Protein AF-A0A382ZUP2-F1 (afdb_monomer_lite)

Sequence (107 aa):
MIPQVYFYFDSNNIYNQLIKNQKEFFECADKGSEFVCFVNVSNIEDLKSFIKYLKEEINLNMGEIGELTSEIWDGYGFDELEPHFGEETSEKIIDESWAYLYDLFPN

Foldseek 3Di:
DFFKFKDKAADPLLVVQCVVVDDPQKDKDDPPRIIMMIGGPPALVSLLVVLVCCCPRVVDDLVRSCVRCVCCLVCRVLVRCCVPPNDVRSCVSNVVSNVSSDVVDDD

Structure (mmCIF, N/CA/C/O backbone):
data_AF-A0A382ZUP2-F1
#
_entry.id   AF-A0A382ZUP2-F1
#
loop_
_atom_site.group_PDB
_atom_site.id
_atom_site.type_symbol
_atom_site.label_atom_id
_atom_site.label_alt_id
_atom_site.label_comp_id
_atom_site.label_asym_id
_atom_site.label_entity_id
_atom_site.label_seq_id
_atom_site.pdbx_PDB_ins_code
_atom_site.Cartn_x
_atom_site.Cartn_y
_atom_site.Cartn_z
_atom_site.occupancy
_atom_site.B_iso_or_equiv
_atom_site.auth_seq_id
_atom_site.auth_comp_id
_atom_site.auth_asym_id
_atom_site.auth_atom_id
_atom_site.pdbx_PDB_model_num
ATOM 1 N N . MET A 1 1 ? -2.810 3.916 -19.515 1.00 75.25 1 MET A N 1
ATOM 2 C CA . MET A 1 1 ? -3.401 3.283 -18.321 1.00 75.25 1 MET A CA 1
ATOM 3 C C . MET A 1 1 ? -2.363 3.423 -17.225 1.00 75.25 1 MET A C 1
ATOM 5 O O . MET A 1 1 ? -1.196 3.228 -17.544 1.00 75.25 1 MET A O 1
ATOM 9 N N . ILE A 1 2 ? -2.743 3.889 -16.035 1.00 89.81 2 ILE A N 1
ATOM 10 C CA . ILE A 1 2 ? -1.812 3.954 -14.898 1.00 89.81 2 ILE A CA 1
ATOM 11 C C . ILE A 1 2 ? -1.679 2.518 -14.367 1.00 89.81 2 ILE A C 1
ATOM 13 O O . ILE A 1 2 ? -2.727 1.891 -14.204 1.00 89.81 2 ILE A O 1
ATOM 17 N N . PRO A 1 3 ? -0.461 1.980 -14.174 1.00 95.38 3 PRO A N 1
ATOM 18 C CA . PRO A 1 3 ? -0.273 0.657 -13.579 1.00 95.38 3 PRO A CA 1
ATOM 19 C C . PRO A 1 3 ? -0.895 0.593 -12.186 1.00 95.38 3 PRO A C 1
ATOM 21 O O . PRO A 1 3 ? -0.946 1.601 -11.477 1.00 95.38 3 PRO A O 1
ATOM 24 N N . GLN A 1 4 ? -1.396 -0.575 -11.804 1.00 96.69 4 GLN A N 1
ATOM 25 C CA . GLN A 1 4 ? -2.030 -0.777 -10.508 1.00 96.69 4 GLN A CA 1
ATOM 26 C C . GLN A 1 4 ? -1.464 -2.025 -9.860 1.00 96.69 4 GLN A C 1
ATOM 28 O O . GLN A 1 4 ? -1.365 -3.050 -10.516 1.00 96.69 4 GLN A O 1
ATOM 33 N N . VAL A 1 5 ? -1.159 -1.949 -8.570 1.00 97.31 5 VAL A N 1
ATOM 34 C CA . VAL A 1 5 ? -0.973 -3.152 -7.751 1.00 97.31 5 VAL A CA 1
ATOM 35 C C . VAL A 1 5 ? -2.247 -3.405 -6.964 1.00 97.31 5 VAL A C 1
ATOM 37 O O . VAL A 1 5 ? -3.021 -2.473 -6.720 1.00 97.31 5 VAL A O 1
ATOM 40 N N . TYR A 1 6 ? -2.469 -4.642 -6.543 1.00 95.69 6 TYR A N 1
ATOM 41 C CA . TYR A 1 6 ? -3.595 -4.974 -5.685 1.00 95.69 6 TYR A CA 1
ATOM 42 C C . TYR A 1 6 ? -3.220 -5.971 -4.603 1.00 95.69 6 TYR A C 1
ATOM 44 O O . TYR A 1 6 ? -2.191 -6.636 -4.678 1.00 95.69 6 TYR A O 1
ATOM 52 N N . PHE A 1 7 ? -4.080 -6.040 -3.595 1.00 96.12 7 PHE A N 1
ATOM 53 C CA . PHE A 1 7 ? -4.009 -7.018 -2.521 1.00 96.12 7 PHE A CA 1
ATOM 54 C C . PHE A 1 7 ? -5.416 -7.356 -2.019 1.00 96.12 7 PHE A C 1
ATOM 56 O O . PHE A 1 7 ? -6.334 -6.522 -2.097 1.00 96.12 7 PHE A O 1
ATOM 63 N N . TYR A 1 8 ? -5.577 -8.568 -1.498 1.00 95.81 8 TYR A N 1
ATOM 64 C CA . TYR A 1 8 ? -6.802 -9.041 -0.862 1.00 95.81 8 TYR A CA 1
ATOM 65 C C . TYR A 1 8 ? -6.732 -8.969 0.667 1.00 95.81 8 TYR A C 1
ATOM 67 O O . TYR A 1 8 ? -5.667 -9.059 1.272 1.00 95.81 8 TYR A O 1
ATOM 75 N N . PHE A 1 9 ? -7.886 -8.778 1.306 1.00 95.81 9 PHE A N 1
ATOM 76 C CA . PHE A 1 9 ? -8.026 -8.766 2.765 1.00 95.81 9 PHE A CA 1
ATOM 77 C C . PHE A 1 9 ? -9.477 -9.037 3.186 1.00 95.81 9 PHE A C 1
ATOM 79 O O . PHE A 1 9 ? -10.406 -8.831 2.411 1.00 95.81 9 PHE A O 1
ATOM 86 N N . ASP A 1 10 ? -9.710 -9.459 4.429 1.00 96.00 10 ASP A N 1
ATOM 87 C CA . ASP A 1 10 ? -11.035 -9.887 4.919 1.00 96.00 10 ASP A CA 1
ATOM 88 C C . ASP A 1 10 ? -11.609 -9.002 6.047 1.00 96.00 10 ASP A C 1
ATOM 90 O O . ASP A 1 10 ? -12.749 -9.168 6.498 1.00 96.00 10 ASP A O 1
ATOM 94 N N . SER A 1 11 ? -10.848 -8.000 6.494 1.00 96.00 11 SER A N 1
ATOM 95 C CA . SER A 1 11 ? -11.253 -7.125 7.592 1.00 96.00 11 SER A CA 1
ATOM 96 C C . SER A 1 11 ? -12.306 -6.099 7.166 1.00 96.00 11 SER A C 1
ATOM 98 O O . SER A 1 11 ? -12.006 -5.023 6.643 1.00 96.00 11 SER A O 1
ATOM 100 N N . ASN A 1 12 ? -13.563 -6.386 7.515 1.00 96.12 12 ASN A N 1
ATOM 101 C CA . ASN A 1 12 ? -14.696 -5.460 7.389 1.00 96.12 12 ASN A CA 1
ATOM 102 C C . ASN A 1 12 ? -14.420 -4.081 8.016 1.00 96.12 12 ASN A C 1
ATOM 104 O O . ASN A 1 12 ? -14.870 -3.054 7.506 1.00 96.12 12 ASN A O 1
ATOM 108 N N . ASN A 1 13 ? -13.711 -4.037 9.150 1.00 96.06 13 ASN A N 1
ATOM 109 C CA . ASN A 1 13 ? -13.390 -2.774 9.813 1.00 96.06 13 ASN A CA 1
ATOM 110 C C . ASN A 1 13 ? -12.428 -1.935 8.960 1.00 96.06 13 ASN A C 1
ATOM 112 O O . ASN A 1 13 ? -12.700 -0.759 8.729 1.00 96.06 13 ASN A O 1
ATOM 116 N N . ILE A 1 14 ? -11.354 -2.547 8.452 1.00 96.69 14 ILE A N 1
ATOM 117 C CA . ILE A 1 14 ? -10.385 -1.870 7.580 1.00 96.69 14 ILE A CA 1
ATOM 118 C C . ILE A 1 14 ? -11.074 -1.400 6.297 1.00 96.69 14 ILE A C 1
ATOM 120 O O . ILE A 1 14 ? -10.945 -0.233 5.938 1.00 96.69 14 ILE A O 1
ATOM 124 N N . TYR A 1 15 ? -11.891 -2.249 5.665 1.00 97.38 15 TYR A N 1
ATOM 125 C CA . TYR A 1 15 ? -12.625 -1.885 4.452 1.00 97.38 15 TYR A CA 1
ATOM 126 C C . TYR A 1 15 ? -13.492 -0.638 4.664 1.00 97.38 15 TYR A C 1
ATOM 128 O O . TYR A 1 15 ? -13.381 0.343 3.931 1.00 97.38 15 TYR A O 1
ATOM 136 N N . ASN A 1 16 ? -14.301 -0.624 5.727 1.00 96.81 16 ASN A N 1
ATOM 137 C CA . ASN A 1 16 ? -15.153 0.524 6.034 1.00 96.81 16 ASN A CA 1
ATOM 138 C C . ASN A 1 16 ? -14.346 1.804 6.306 1.00 96.81 16 ASN A C 1
ATOM 140 O O . ASN A 1 16 ? -14.788 2.895 5.942 1.00 96.81 16 ASN A O 1
ATOM 144 N N . GLN A 1 17 ? -13.170 1.697 6.932 1.00 97.00 17 GLN A N 1
ATOM 145 C CA . GLN A 1 17 ? -12.291 2.845 7.154 1.00 97.00 17 GLN A CA 1
ATOM 146 C C . GLN A 1 17 ? -11.659 3.358 5.854 1.00 97.00 17 GLN A C 1
ATOM 148 O O . GLN A 1 17 ? -11.610 4.573 5.655 1.00 97.00 17 GLN A O 1
ATOM 153 N N . LEU A 1 18 ? -11.238 2.461 4.959 1.00 96.81 18 LEU A N 1
ATOM 154 C CA . LEU A 1 18 ? -10.680 2.805 3.650 1.00 96.81 18 LEU A CA 1
ATOM 155 C C . LEU A 1 18 ? -11.710 3.520 2.770 1.00 96.81 18 LEU A C 1
ATOM 157 O O . LEU A 1 18 ? -11.414 4.589 2.242 1.00 96.81 18 LEU A O 1
ATOM 161 N N . ILE A 1 19 ? -12.939 3.003 2.700 1.00 96.31 19 ILE A N 1
ATOM 162 C CA . ILE A 1 19 ? -14.029 3.610 1.918 1.00 96.31 19 ILE A CA 1
ATOM 163 C C . ILE A 1 19 ? -14.458 4.957 2.507 1.00 96.31 19 ILE A C 1
ATOM 165 O O . ILE A 1 19 ? -14.720 5.912 1.777 1.00 96.31 19 ILE A O 1
ATOM 169 N N . LYS A 1 20 ? -14.506 5.079 3.839 1.00 96.44 20 LYS A N 1
ATOM 170 C CA . LYS A 1 20 ? -14.835 6.351 4.498 1.00 96.44 20 LYS A CA 1
ATOM 171 C C . LYS A 1 20 ? -13.787 7.439 4.226 1.00 96.44 20 LYS A C 1
ATOM 173 O O . LYS A 1 20 ? -14.152 8.611 4.156 1.00 96.44 20 LYS A O 1
ATOM 178 N N . ASN A 1 21 ? -12.517 7.061 4.086 1.00 94.94 21 ASN A N 1
ATOM 179 C CA . ASN A 1 21 ? -11.387 7.974 3.886 1.00 94.94 21 ASN A CA 1
ATOM 180 C C . ASN A 1 21 ? -10.824 7.934 2.451 1.00 94.94 21 ASN A C 1
ATOM 182 O O . ASN A 1 21 ? -9.665 8.289 2.229 1.00 94.94 21 ASN A O 1
ATOM 186 N N . GLN A 1 22 ? -11.662 7.539 1.488 1.00 95.06 22 GLN A N 1
ATOM 187 C CA . GLN A 1 22 ? -11.325 7.341 0.080 1.00 95.06 22 GLN A CA 1
ATOM 188 C C . GLN A 1 22 ? -10.458 8.469 -0.509 1.00 95.06 22 GLN A C 1
ATOM 190 O O . GLN A 1 22 ? -10.752 9.659 -0.343 1.00 95.06 22 GLN A O 1
ATOM 195 N N . LYS A 1 23 ? -9.410 8.087 -1.249 1.00 95.75 23 LYS A N 1
ATOM 196 C CA . LYS A 1 23 ? -8.543 8.991 -2.023 1.00 95.75 23 LYS A CA 1
ATOM 197 C C . LYS A 1 23 ? -8.561 8.606 -3.502 1.00 95.75 23 LYS A C 1
ATOM 199 O O . LYS A 1 23 ? -8.983 7.514 -3.853 1.00 95.75 23 LYS A O 1
ATOM 204 N N . GLU A 1 24 ? -8.091 9.492 -4.374 1.00 94.94 24 GLU A N 1
ATOM 205 C CA . GLU A 1 24 ? -8.090 9.254 -5.830 1.00 94.94 24 GLU A CA 1
ATOM 206 C C . GLU A 1 24 ? -7.047 8.214 -6.289 1.00 94.94 24 GLU A C 1
ATOM 208 O O . GLU A 1 24 ? -7.132 7.703 -7.402 1.00 94.94 24 GLU A O 1
ATOM 213 N N . PHE A 1 25 ? -6.048 7.906 -5.456 1.00 94.44 25 PHE A N 1
ATOM 214 C CA .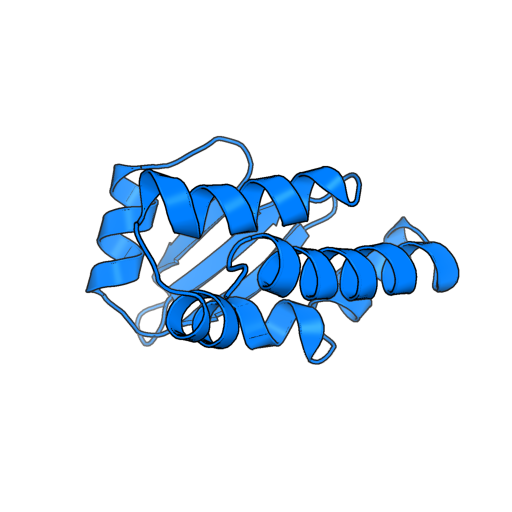 PHE A 1 25 ? -4.923 7.035 -5.815 1.00 94.44 25 PHE A CA 1
ATOM 215 C C . PHE A 1 25 ? -5.116 5.556 -5.449 1.00 94.44 25 PHE A C 1
ATOM 217 O O . PHE A 1 25 ? -4.240 4.750 -5.748 1.00 94.44 25 PHE A O 1
ATOM 224 N N . PHE A 1 26 ? -6.233 5.181 -4.827 1.00 97.19 26 PHE A N 1
ATOM 225 C CA . PHE A 1 26 ? -6.579 3.780 -4.585 1.00 97.19 26 PHE A CA 1
ATOM 226 C C . PHE A 1 26 ? -8.086 3.571 -4.727 1.00 97.19 26 PHE A C 1
ATOM 228 O O . PHE A 1 26 ? -8.841 4.533 -4.690 1.00 97.19 26 PHE A O 1
ATOM 235 N N . GLU A 1 27 ? -8.540 2.333 -4.850 1.00 97.38 27 GLU A N 1
ATOM 236 C CA . GLU A 1 27 ? -9.955 1.960 -4.794 1.00 97.38 27 GLU A CA 1
ATOM 237 C C . GLU A 1 27 ? -10.067 0.572 -4.178 1.00 97.38 27 GLU A C 1
ATOM 239 O O . GLU A 1 27 ? -9.350 -0.335 -4.594 1.00 97.38 27 GLU A O 1
ATOM 244 N N . CYS A 1 28 ? -10.970 0.387 -3.213 1.00 97.94 28 CYS A N 1
ATOM 245 C CA . CYS A 1 28 ? -11.260 -0.941 -2.690 1.00 97.94 28 CYS A CA 1
ATOM 246 C C . CYS A 1 28 ? -12.692 -1.373 -3.033 1.00 97.94 28 CYS A C 1
ATOM 248 O O . CYS A 1 28 ? -13.607 -0.551 -3.074 1.00 97.94 28 CYS A O 1
ATOM 250 N N . ALA A 1 29 ? -12.892 -2.672 -3.247 1.00 97.44 29 ALA A N 1
ATOM 251 C CA . ALA A 1 29 ? -14.174 -3.252 -3.624 1.00 97.44 29 ALA A CA 1
ATOM 252 C C . ALA A 1 29 ? -14.466 -4.546 -2.855 1.00 97.44 29 ALA A C 1
ATOM 254 O O . ALA A 1 29 ? -13.573 -5.352 -2.598 1.00 97.44 29 ALA A O 1
ATOM 255 N N . ASP A 1 30 ? -15.743 -4.756 -2.549 1.00 97.25 30 ASP A N 1
ATOM 256 C CA . ASP A 1 30 ? -16.274 -5.989 -1.967 1.00 97.25 30 ASP A CA 1
ATOM 257 C C . ASP A 1 30 ? -16.440 -7.079 -3.045 1.00 97.25 30 ASP A C 1
ATOM 259 O O . ASP A 1 30 ? -17.078 -6.861 -4.082 1.00 97.25 30 ASP A O 1
ATOM 263 N N . LYS A 1 31 ? -15.845 -8.254 -2.812 1.00 96.50 31 LYS A N 1
ATOM 264 C CA . LYS A 1 31 ? -15.933 -9.453 -3.664 1.00 96.50 31 LYS A CA 1
ATOM 265 C C . LYS A 1 31 ? -16.850 -10.534 -3.075 1.00 96.50 31 LYS A C 1
ATOM 267 O O . LYS A 1 31 ? -16.962 -11.621 -3.638 1.00 96.50 31 LYS A O 1
ATOM 272 N N . GLY A 1 32 ? -17.540 -10.243 -1.976 1.00 92.94 32 GLY A N 1
ATOM 273 C CA . GLY A 1 32 ? -18.509 -11.097 -1.296 1.00 92.94 32 GLY A CA 1
ATOM 274 C C . GLY A 1 32 ? -17.901 -11.917 -0.161 1.00 92.94 32 GLY A C 1
ATOM 275 O O . GLY A 1 32 ? -18.443 -11.917 0.942 1.00 92.94 32 GLY A O 1
ATOM 276 N N . SER A 1 33 ? -16.797 -12.626 -0.417 1.00 93.00 33 SER A N 1
ATOM 277 C CA . SER A 1 33 ? -16.058 -13.379 0.613 1.00 93.00 33 SER A CA 1
ATOM 278 C C . SER A 1 33 ? -14.847 -12.637 1.174 1.00 93.00 33 SER A C 1
ATOM 280 O O . SER A 1 33 ? -14.359 -13.004 2.236 1.00 93.00 33 SER A O 1
ATOM 282 N N . GLU A 1 34 ? -14.372 -11.621 0.460 1.00 96.12 34 GLU A N 1
ATOM 283 C CA . GLU A 1 34 ? -13.187 -10.826 0.778 1.00 96.12 34 GLU A CA 1
ATOM 284 C C . GLU A 1 34 ? -13.290 -9.450 0.108 1.00 96.12 34 GLU A C 1
ATOM 286 O O . GLU A 1 34 ? -14.204 -9.185 -0.682 1.00 96.12 34 GLU A O 1
ATOM 291 N N . PHE A 1 35 ? -12.329 -8.587 0.403 1.00 97.56 35 PHE A N 1
ATOM 292 C CA . PHE A 1 35 ? -12.147 -7.289 -0.221 1.00 97.56 35 PHE A CA 1
ATOM 293 C C . PHE A 1 35 ? -10.880 -7.308 -1.065 1.00 97.56 35 PHE A C 1
ATOM 295 O O . PHE A 1 35 ? -9.906 -7.972 -0.725 1.00 97.56 35 PHE A O 1
ATOM 302 N N . VAL A 1 36 ? -10.885 -6.538 -2.146 1.00 97.06 36 VAL A N 1
ATOM 303 C CA . VAL A 1 36 ? -9.679 -6.234 -2.921 1.00 97.06 36 VAL A CA 1
ATOM 304 C C . VAL A 1 36 ? -9.437 -4.739 -2.861 1.00 97.06 36 VAL A C 1
ATOM 306 O O . VAL A 1 36 ? -10.399 -3.968 -2.921 1.00 97.06 36 VAL A O 1
ATOM 309 N N . CYS A 1 37 ? -8.182 -4.316 -2.763 1.00 97.75 37 CYS A N 1
ATOM 310 C CA . CYS A 1 37 ? -7.822 -2.923 -2.971 1.00 97.75 37 CYS A CA 1
ATOM 311 C C . CYS A 1 37 ? -6.794 -2.780 -4.085 1.00 97.75 37 CYS A C 1
ATOM 313 O O . CYS A 1 37 ? -5.815 -3.514 -4.111 1.00 97.75 37 CYS A O 1
ATOM 315 N N . PHE A 1 38 ? -7.022 -1.825 -4.982 1.00 97.38 38 PHE A N 1
ATOM 316 C CA . PHE A 1 38 ? -6.139 -1.455 -6.081 1.00 97.38 38 PHE A CA 1
ATOM 317 C C . PHE A 1 38 ? -5.478 -0.119 -5.757 1.00 97.38 38 PHE A C 1
ATOM 319 O O . PHE A 1 38 ? -6.163 0.823 -5.361 1.00 97.38 38 PHE A O 1
ATOM 326 N N . VAL A 1 39 ? -4.170 -0.011 -5.959 1.00 97.94 39 VAL A N 1
ATOM 327 C CA . VAL A 1 39 ? -3.390 1.213 -5.744 1.00 97.94 39 VAL A CA 1
ATOM 328 C C . VAL A 1 39 ? -2.752 1.616 -7.065 1.00 97.94 39 VAL A C 1
ATOM 330 O O . VAL A 1 39 ? -2.081 0.808 -7.700 1.00 97.94 39 VAL A O 1
ATOM 333 N N . ASN A 1 40 ? -2.955 2.864 -7.482 1.00 97.81 40 ASN A N 1
ATOM 334 C CA . ASN A 1 40 ? -2.341 3.422 -8.683 1.00 97.81 40 ASN A CA 1
ATOM 335 C C . ASN A 1 40 ? -0.846 3.662 -8.440 1.00 97.81 40 ASN A C 1
ATOM 337 O O . ASN A 1 40 ? -0.487 4.361 -7.495 1.00 97.81 40 ASN A O 1
ATOM 341 N N . VAL A 1 41 ? 0.015 3.142 -9.317 1.00 97.44 41 VAL A N 1
ATOM 342 C CA . VAL A 1 41 ? 1.475 3.237 -9.193 1.00 97.44 41 VAL A CA 1
ATOM 343 C C . VAL A 1 41 ? 2.078 3.732 -10.503 1.00 97.44 41 VAL A C 1
ATOM 345 O O . VAL A 1 41 ? 2.144 3.022 -11.501 1.00 97.44 41 VAL A O 1
ATOM 348 N N . SER A 1 42 ? 2.535 4.980 -10.504 1.00 95.88 42 SER A N 1
ATOM 349 C CA . SER A 1 42 ? 3.348 5.568 -11.576 1.00 95.88 42 SER A CA 1
ATOM 350 C C . SER A 1 42 ? 4.829 5.620 -11.207 1.00 95.88 42 SER A C 1
ATOM 352 O O . SER A 1 42 ? 5.683 5.726 -12.084 1.00 95.88 42 SER A O 1
ATOM 354 N N . ASN A 1 43 ? 5.131 5.620 -9.910 1.00 95.12 43 ASN A N 1
ATOM 355 C CA . ASN A 1 43 ? 6.474 5.627 -9.356 1.00 95.12 43 ASN A CA 1
ATOM 356 C C . ASN A 1 43 ? 6.444 5.155 -7.890 1.00 95.12 43 ASN A C 1
ATOM 358 O O . ASN A 1 43 ? 5.386 4.957 -7.296 1.00 95.12 43 ASN A O 1
ATOM 362 N N . ILE A 1 44 ? 7.624 5.026 -7.292 1.00 96.44 44 ILE A N 1
ATOM 363 C CA . ILE A 1 44 ? 7.794 4.590 -5.904 1.00 96.44 44 ILE A CA 1
ATOM 364 C C . ILE A 1 44 ? 7.040 5.441 -4.866 1.00 96.44 44 ILE A C 1
ATOM 366 O O . ILE A 1 44 ? 6.529 4.905 -3.880 1.00 96.44 44 ILE A O 1
ATOM 370 N N . GLU A 1 45 ? 6.957 6.758 -5.058 1.00 97.31 45 GLU A N 1
ATOM 371 C CA . GLU A 1 45 ? 6.339 7.655 -4.078 1.00 97.31 45 GLU A CA 1
ATOM 372 C C . GLU A 1 45 ? 4.832 7.411 -3.947 1.00 97.31 45 GLU A C 1
ATOM 374 O O . GLU A 1 45 ? 4.260 7.736 -2.907 1.00 97.31 45 GLU A O 1
ATOM 379 N N . ASP A 1 46 ? 4.195 6.781 -4.938 1.00 97.25 46 ASP A N 1
ATOM 380 C CA . ASP A 1 46 ? 2.777 6.422 -4.873 1.00 97.25 46 ASP A CA 1
ATOM 381 C C . ASP A 1 46 ? 2.533 5.310 -3.836 1.00 97.25 46 ASP A C 1
ATOM 383 O O . ASP A 1 46 ? 1.668 5.453 -2.968 1.00 97.25 46 ASP A O 1
ATOM 387 N N . LEU A 1 47 ? 3.359 4.252 -3.834 1.00 96.75 47 LEU A N 1
ATOM 388 C CA . LEU A 1 47 ? 3.287 3.202 -2.808 1.00 96.75 47 LEU A CA 1
ATOM 389 C C . LEU A 1 47 ? 3.665 3.736 -1.428 1.00 96.75 47 LEU A C 1
ATOM 391 O O . LEU A 1 47 ? 2.966 3.462 -0.453 1.00 96.75 47 LEU A O 1
ATOM 395 N N . LYS A 1 48 ? 4.714 4.564 -1.330 1.00 97.50 48 LYS A N 1
ATOM 396 C CA . LYS A 1 48 ? 5.064 5.219 -0.058 1.00 97.50 48 LYS A CA 1
ATOM 397 C C . LYS A 1 48 ? 3.913 6.076 0.464 1.00 97.50 48 LYS A C 1
ATOM 399 O O . LYS A 1 48 ? 3.594 6.027 1.650 1.00 97.50 48 LYS A O 1
ATOM 404 N N . SER A 1 49 ? 3.250 6.827 -0.413 1.00 97.31 49 SER A N 1
ATOM 405 C CA . SER A 1 49 ? 2.097 7.651 -0.043 1.00 97.31 49 SER A CA 1
ATOM 406 C C . SER A 1 49 ? 0.929 6.802 0.452 1.00 97.31 49 SER A C 1
ATOM 408 O O . SER A 1 49 ? 0.296 7.172 1.441 1.00 97.31 49 SER A O 1
ATOM 410 N N . PHE A 1 50 ? 0.675 5.648 -0.169 1.00 97.88 50 PHE A N 1
ATOM 411 C CA . PHE A 1 50 ? -0.345 4.708 0.293 1.00 97.88 50 PHE A CA 1
ATOM 412 C C . PHE A 1 50 ? -0.012 4.118 1.672 1.00 97.88 50 PHE A C 1
ATOM 414 O O . PHE A 1 50 ? -0.842 4.181 2.578 1.00 97.88 50 PHE A O 1
ATOM 421 N N . ILE A 1 51 ? 1.219 3.645 1.884 1.00 97.69 51 ILE A N 1
ATOM 422 C CA . ILE A 1 51 ? 1.680 3.116 3.182 1.00 97.69 51 ILE A CA 1
ATOM 423 C C . ILE A 1 51 ? 1.568 4.192 4.273 1.00 97.69 51 ILE A C 1
ATOM 425 O O . ILE A 1 51 ? 1.048 3.947 5.364 1.00 97.69 51 ILE A O 1
ATOM 429 N N . LYS A 1 52 ? 2.003 5.419 3.972 1.00 97.81 52 LYS A N 1
ATOM 430 C CA . LYS A 1 52 ? 1.889 6.558 4.886 1.00 97.81 52 LYS A CA 1
ATOM 431 C C . LYS A 1 52 ? 0.431 6.887 5.210 1.00 97.81 52 LYS A C 1
ATOM 433 O O . LYS A 1 52 ? 0.116 7.146 6.366 1.00 97.81 52 LYS A O 1
ATOM 438 N N . TYR A 1 53 ? -0.458 6.835 4.222 1.00 97.94 53 TYR A N 1
ATOM 439 C CA . TYR A 1 53 ? -1.896 7.021 4.412 1.00 97.94 53 TYR A CA 1
ATOM 440 C C . TYR A 1 53 ? -2.496 5.972 5.363 1.00 97.94 53 TYR A C 1
ATOM 442 O O . TYR A 1 53 ? -3.237 6.337 6.279 1.00 97.94 53 TYR A O 1
ATOM 450 N N . LEU A 1 54 ? -2.137 4.691 5.212 1.00 97.88 54 LEU A N 1
ATOM 451 C CA . LEU A 1 54 ? -2.589 3.630 6.122 1.00 97.88 54 LEU A CA 1
ATOM 452 C C . LEU A 1 54 ? -2.166 3.905 7.573 1.00 97.88 54 LEU A C 1
ATOM 454 O O . LEU A 1 54 ? -2.939 3.691 8.507 1.00 97.88 54 LEU A O 1
ATOM 458 N N . LYS A 1 55 ? -0.960 4.442 7.766 1.00 97.31 55 LYS A N 1
ATOM 459 C CA . LYS A 1 55 ? -0.481 4.855 9.085 1.00 97.31 55 LYS A CA 1
ATOM 460 C C . LYS A 1 55 ? -1.207 6.092 9.616 1.00 97.31 55 LYS A C 1
ATOM 462 O O . LYS A 1 55 ? -1.616 6.102 10.768 1.00 97.31 55 LYS A O 1
ATOM 467 N N . GLU A 1 56 ? -1.294 7.166 8.839 1.00 96.50 56 GLU A N 1
ATOM 468 C CA . GLU A 1 56 ? -1.695 8.482 9.360 1.00 96.50 56 GLU A CA 1
ATOM 469 C C . GLU A 1 56 ? -3.214 8.677 9.411 1.00 96.50 56 GLU A C 1
ATOM 471 O O . GLU A 1 56 ? -3.717 9.301 10.343 1.00 96.50 56 GLU A O 1
ATOM 476 N N . GLU A 1 57 ? -3.948 8.131 8.441 1.00 96.38 57 GLU A N 1
ATOM 477 C CA . GLU A 1 57 ? -5.389 8.370 8.285 1.00 96.38 57 GLU A CA 1
ATOM 478 C C . GLU A 1 57 ? -6.229 7.172 8.741 1.00 96.38 57 GLU A C 1
ATOM 480 O O . GLU A 1 57 ? -7.309 7.343 9.310 1.00 96.38 57 GLU A O 1
ATOM 485 N N . ILE A 1 58 ? -5.732 5.952 8.512 1.00 96.56 58 ILE A N 1
ATOM 486 C CA . ILE A 1 58 ? -6.381 4.715 8.981 1.00 96.56 58 ILE A CA 1
ATOM 487 C C . ILE A 1 58 ? -5.857 4.307 10.367 1.00 96.56 58 ILE A C 1
ATOM 489 O O . ILE A 1 58 ? -6.517 3.562 11.087 1.00 96.56 58 ILE A O 1
ATOM 493 N N . ASN A 1 59 ? -4.720 4.868 10.797 1.00 95.94 59 ASN A N 1
ATOM 494 C CA . ASN A 1 59 ? -4.121 4.624 12.109 1.00 95.94 59 ASN A CA 1
ATOM 495 C C . ASN A 1 59 ? -3.784 3.140 12.347 1.00 95.94 59 ASN A C 1
ATOM 497 O O . ASN A 1 59 ? -3.947 2.627 13.457 1.00 95.94 59 ASN A O 1
ATOM 501 N N . LEU A 1 60 ? -3.313 2.461 11.297 1.00 97.19 60 LEU A N 1
ATOM 502 C CA . LEU A 1 60 ? -2.789 1.101 11.391 1.00 97.19 60 LEU A CA 1
ATOM 503 C C . LEU A 1 60 ? -1.355 1.109 11.926 1.00 97.19 60 LEU A C 1
ATOM 505 O O . LEU A 1 60 ? -0.548 1.991 11.611 1.00 97.19 60 LEU A O 1
ATOM 509 N N . ASN A 1 61 ? -1.026 0.103 12.730 1.00 96.56 61 ASN A N 1
ATOM 510 C CA . ASN A 1 61 ? 0.346 -0.135 13.158 1.00 96.56 61 ASN A CA 1
ATOM 511 C C . ASN A 1 61 ? 1.156 -0.870 12.076 1.00 96.56 61 ASN A C 1
ATOM 513 O O . ASN A 1 61 ? 0.610 -1.385 11.105 1.00 96.56 61 ASN A O 1
ATOM 517 N N . MET A 1 62 ? 2.476 -0.935 12.258 1.00 96.00 62 MET A N 1
ATOM 518 C CA . MET A 1 62 ? 3.385 -1.552 11.288 1.00 96.00 62 MET A CA 1
ATOM 519 C C . MET A 1 62 ? 3.002 -2.992 10.918 1.00 96.00 62 MET A C 1
ATOM 521 O O . MET A 1 62 ? 3.066 -3.349 9.746 1.00 96.00 62 MET A O 1
ATOM 525 N N . GLY A 1 63 ? 2.606 -3.809 11.900 1.00 95.81 63 GLY A N 1
ATOM 526 C CA . GLY A 1 63 ? 2.214 -5.199 11.669 1.00 95.81 63 GLY A CA 1
ATOM 527 C C . GLY A 1 63 ? 0.917 -5.303 10.874 1.00 95.81 63 GLY A C 1
ATOM 528 O O . GLY A 1 63 ? 0.856 -6.068 9.922 1.00 95.81 63 GLY A O 1
ATOM 529 N N . GLU A 1 64 ? -0.078 -4.476 11.207 1.00 96.75 64 GLU A N 1
ATOM 530 C CA . GLU A 1 64 ? -1.349 -4.410 10.471 1.00 96.75 64 GLU A CA 1
ATOM 531 C C . GLU A 1 64 ? -1.150 -3.964 9.019 1.00 96.75 64 GLU A C 1
ATOM 533 O O . GLU A 1 64 ? -1.764 -4.528 8.121 1.00 96.75 64 GLU A O 1
ATOM 538 N N . ILE A 1 65 ? -0.283 -2.974 8.775 1.00 97.50 65 ILE A N 1
ATOM 539 C CA . ILE A 1 65 ? 0.048 -2.540 7.410 1.00 97.50 65 ILE A CA 1
ATOM 540 C C . ILE A 1 6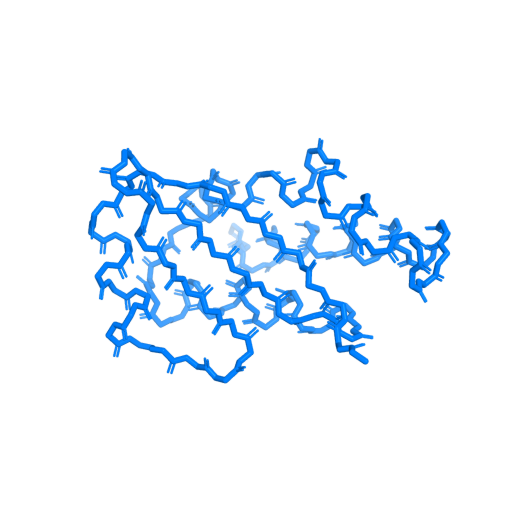5 ? 0.783 -3.658 6.672 1.00 97.50 65 ILE A C 1
ATOM 542 O O . ILE A 1 65 ? 0.398 -3.998 5.561 1.00 97.50 65 ILE A O 1
ATOM 546 N N . GLY A 1 66 ? 1.805 -4.242 7.303 1.00 95.56 66 GLY A N 1
ATOM 547 C CA . GLY A 1 66 ? 2.601 -5.319 6.722 1.00 95.56 66 GLY A CA 1
ATOM 548 C C . GLY A 1 66 ? 1.759 -6.528 6.313 1.00 95.56 66 GLY A C 1
ATOM 549 O O . GLY A 1 66 ? 1.933 -7.049 5.218 1.00 95.56 66 GLY A O 1
ATOM 550 N N . GLU A 1 67 ? 0.825 -6.943 7.169 1.00 95.31 67 GLU A N 1
ATOM 551 C CA . GLU A 1 67 ? -0.110 -8.035 6.886 1.00 95.31 67 GLU A CA 1
ATOM 552 C C . GLU A 1 67 ? -1.076 -7.665 5.755 1.00 95.31 67 GLU A C 1
ATOM 554 O O . GLU A 1 67 ? -1.189 -8.411 4.782 1.00 95.31 67 GLU A O 1
ATOM 559 N N . LEU A 1 68 ? -1.705 -6.486 5.843 1.00 96.25 68 LEU A N 1
ATOM 560 C CA . LEU A 1 68 ? -2.687 -6.007 4.869 1.00 96.25 68 LEU A CA 1
ATOM 561 C C . LEU A 1 68 ? -2.117 -5.934 3.449 1.00 96.25 68 LEU A C 1
ATOM 563 O O . LEU A 1 68 ? -2.808 -6.282 2.500 1.00 96.25 68 LEU A O 1
ATOM 567 N N . THR A 1 69 ? -0.883 -5.453 3.299 1.00 95.31 69 THR A N 1
ATOM 568 C CA . THR A 1 69 ? -0.274 -5.201 1.986 1.00 95.31 69 THR A CA 1
ATOM 569 C C . THR A 1 69 ? 0.790 -6.227 1.603 1.00 95.31 69 THR A C 1
ATOM 571 O O . THR A 1 69 ? 1.545 -5.986 0.665 1.00 95.31 69 THR A O 1
ATOM 574 N N . SER A 1 70 ? 0.855 -7.362 2.304 1.00 94.38 70 SER A N 1
ATOM 575 C CA . SER A 1 70 ? 1.859 -8.419 2.097 1.00 94.38 70 SER A CA 1
ATOM 576 C C . SER A 1 70 ? 1.953 -8.894 0.644 1.00 94.38 70 SER A C 1
ATOM 578 O O . SER A 1 70 ? 3.050 -8.981 0.099 1.00 94.38 70 SER A O 1
ATOM 580 N N . GLU A 1 71 ? 0.812 -9.090 -0.023 1.00 94.38 71 GLU A N 1
ATOM 581 C CA . GLU A 1 71 ? 0.750 -9.555 -1.417 1.00 94.38 71 GLU A CA 1
ATOM 582 C C . GLU A 1 71 ? 1.464 -8.624 -2.411 1.00 94.38 71 GLU A C 1
ATOM 584 O O . GLU A 1 71 ? 1.991 -9.091 -3.422 1.00 94.38 71 GLU A O 1
ATOM 589 N N . ILE A 1 72 ? 1.554 -7.319 -2.117 1.00 94.81 72 ILE A N 1
ATOM 590 C CA . ILE A 1 72 ? 2.315 -6.378 -2.952 1.00 94.81 72 ILE A CA 1
ATOM 591 C C . ILE A 1 72 ? 3.790 -6.802 -3.007 1.00 94.81 72 ILE A C 1
ATOM 593 O O . ILE A 1 72 ? 4.403 -6.748 -4.072 1.00 94.81 72 ILE A O 1
ATOM 597 N N . TRP A 1 73 ? 4.358 -7.239 -1.882 1.00 92.25 73 TRP A N 1
ATOM 598 C CA . TRP A 1 73 ? 5.777 -7.590 -1.777 1.00 92.25 73 TRP A CA 1
ATOM 599 C C . TRP A 1 73 ? 6.055 -9.079 -2.014 1.00 92.25 73 TRP A C 1
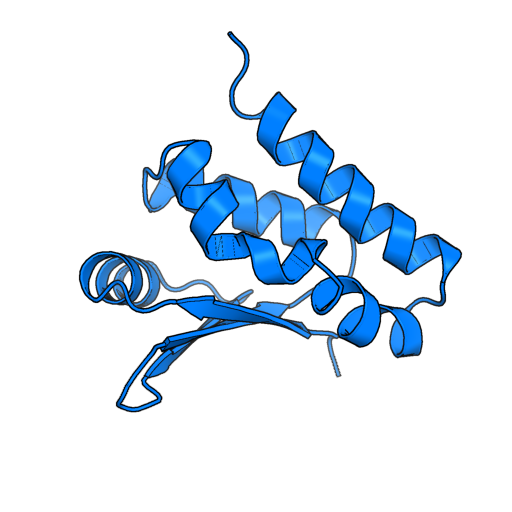ATOM 601 O O . TRP A 1 73 ? 7.154 -9.422 -2.441 1.00 92.25 73 TRP A O 1
ATOM 611 N N . ASP A 1 74 ? 5.058 -9.950 -1.840 1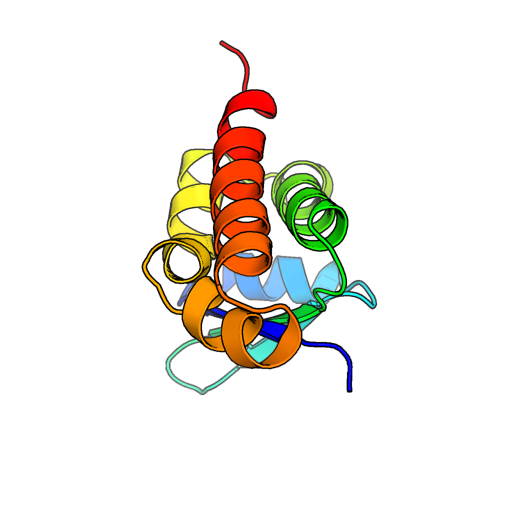.00 91.50 74 ASP A N 1
ATOM 612 C CA . ASP A 1 74 ? 5.168 -11.402 -2.062 1.00 91.50 74 ASP A CA 1
ATOM 613 C C . ASP A 1 74 ? 5.063 -11.819 -3.547 1.00 91.50 74 ASP A C 1
ATOM 615 O O . ASP A 1 74 ? 4.878 -12.994 -3.871 1.00 91.50 74 ASP A O 1
ATOM 619 N N . GLY A 1 75 ? 5.215 -10.864 -4.466 1.00 85.19 75 GLY A N 1
ATOM 620 C CA . GLY A 1 75 ? 5.358 -11.100 -5.904 1.00 85.19 75 GLY A CA 1
ATOM 621 C C . GLY A 1 75 ? 4.269 -10.466 -6.764 1.00 85.19 75 GLY A C 1
ATOM 622 O O . GLY A 1 75 ? 4.571 -10.050 -7.879 1.00 85.19 75 GLY A O 1
ATOM 623 N N . TYR A 1 76 ? 3.042 -10.281 -6.258 1.00 92.06 76 TYR A N 1
ATOM 624 C CA . TYR A 1 76 ? 1.954 -9.735 -7.088 1.00 92.06 76 TYR A CA 1
ATOM 625 C C . TYR A 1 76 ? 2.223 -8.291 -7.494 1.00 92.06 76 TYR A C 1
ATOM 627 O O . TYR A 1 76 ? 1.991 -7.916 -8.638 1.00 92.06 76 TYR A O 1
ATOM 635 N N . GLY A 1 77 ? 2.778 -7.480 -6.590 1.00 94.94 77 GLY A N 1
ATOM 636 C CA . GLY A 1 77 ? 3.171 -6.122 -6.947 1.00 94.94 77 GLY A CA 1
ATOM 637 C C . GLY A 1 77 ? 4.237 -6.094 -8.043 1.00 94.94 77 GLY A C 1
ATOM 638 O O . GLY A 1 77 ? 4.159 -5.252 -8.929 1.00 94.94 77 GLY A O 1
ATOM 639 N N . PHE A 1 78 ? 5.202 -7.016 -8.030 1.00 96.62 78 PHE A N 1
ATOM 640 C CA . PHE A 1 78 ? 6.206 -7.103 -9.093 1.00 96.62 78 PHE A CA 1
ATOM 641 C C . PHE A 1 78 ? 5.579 -7.518 -10.429 1.00 96.62 78 PHE A C 1
ATOM 643 O O . PHE A 1 78 ? 5.798 -6.834 -11.429 1.00 96.62 78 PHE A O 1
ATOM 650 N N . ASP A 1 79 ? 4.758 -8.571 -10.432 1.00 97.06 79 ASP A N 1
ATOM 651 C CA . ASP A 1 79 ? 4.098 -9.096 -11.634 1.00 97.06 79 ASP A CA 1
ATOM 652 C C . ASP A 1 79 ? 3.219 -8.037 -12.325 1.00 97.06 79 ASP A C 1
ATOM 654 O O . ASP A 1 79 ? 3.166 -7.971 -13.555 1.00 97.06 79 ASP A O 1
ATOM 658 N N . GLU A 1 80 ? 2.565 -7.167 -11.549 1.00 96.75 80 GLU A N 1
ATOM 659 C CA . GLU A 1 80 ? 1.749 -6.071 -12.082 1.00 96.75 80 GLU A CA 1
ATOM 660 C C . GLU A 1 80 ? 2.575 -4.856 -12.545 1.00 96.75 80 GLU A C 1
ATOM 662 O O . GLU A 1 80 ? 2.091 -4.054 -13.344 1.00 96.75 80 GLU A O 1
ATOM 667 N N . LEU A 1 81 ? 3.812 -4.677 -12.070 1.00 97.31 81 LEU A N 1
ATOM 668 C CA . LEU A 1 81 ? 4.658 -3.519 -12.400 1.00 97.31 81 LEU A CA 1
ATOM 669 C C . LEU A 1 81 ? 5.665 -3.808 -13.525 1.00 97.31 81 LEU A C 1
ATOM 671 O O . LEU A 1 81 ? 5.917 -2.927 -14.358 1.00 97.31 81 LEU A O 1
ATOM 675 N N . GLU A 1 82 ? 6.209 -5.025 -13.593 1.00 97.94 82 GLU A N 1
ATOM 676 C CA . GLU A 1 82 ? 7.261 -5.430 -14.537 1.00 97.94 82 GLU A CA 1
ATOM 677 C C . GLU A 1 82 ? 6.891 -5.194 -16.012 1.00 97.94 82 GLU A C 1
ATOM 679 O O . GLU A 1 82 ? 7.694 -4.573 -16.721 1.00 97.94 82 GLU A O 1
ATOM 684 N N . PRO A 1 83 ? 5.661 -5.491 -16.476 1.00 97.38 83 PRO A N 1
ATOM 685 C CA . PRO A 1 83 ? 5.250 -5.208 -17.853 1.00 97.38 83 PRO A CA 1
ATOM 686 C C . PRO A 1 83 ? 5.233 -3.715 -18.216 1.00 97.38 83 PRO A C 1
ATOM 688 O O . PRO A 1 83 ? 5.205 -3.359 -19.399 1.00 97.38 83 PRO A O 1
ATOM 691 N N . HIS A 1 84 ? 5.217 -2.828 -17.217 1.00 97.06 84 HIS A N 1
ATOM 692 C CA . HIS A 1 84 ? 5.099 -1.382 -17.396 1.00 97.06 84 HIS A CA 1
ATOM 693 C C . HIS A 1 84 ? 6.420 -0.639 -17.208 1.00 97.06 84 HIS A C 1
ATOM 695 O O . HIS A 1 84 ? 6.667 0.343 -17.914 1.00 97.06 84 HIS A O 1
ATOM 701 N N . PHE A 1 85 ? 7.258 -1.091 -16.275 1.00 96.94 85 PHE A N 1
ATOM 702 C CA . PHE A 1 85 ? 8.491 -0.401 -15.893 1.00 96.94 85 PHE A CA 1
ATOM 703 C C . PHE A 1 85 ? 9.766 -1.212 -16.171 1.00 96.94 85 PHE A C 1
ATOM 705 O O . PHE A 1 85 ? 10.862 -0.649 -16.135 1.00 96.94 85 PHE A O 1
ATOM 712 N N . GLY A 1 86 ? 9.634 -2.503 -16.489 1.00 97.75 86 GLY A N 1
ATOM 713 C CA . GLY A 1 86 ? 10.737 -3.455 -16.575 1.00 97.75 86 GLY A CA 1
ATOM 714 C C . GLY A 1 86 ? 11.210 -3.936 -15.201 1.00 97.75 86 GLY A C 1
ATOM 715 O O . GLY A 1 86 ? 10.888 -3.337 -14.173 1.00 97.75 86 GLY A O 1
ATOM 716 N N . GLU A 1 87 ? 11.998 -5.011 -15.210 1.00 97.69 87 GLU A N 1
ATOM 717 C CA . GLU A 1 87 ? 12.505 -5.721 -14.025 1.00 97.69 87 GLU A CA 1
ATOM 718 C C . GLU A 1 87 ? 13.171 -4.773 -13.012 1.00 97.69 87 GLU A C 1
ATOM 720 O O . GLU A 1 87 ? 12.619 -4.549 -11.939 1.00 97.69 87 GLU A O 1
ATOM 725 N N . GLU A 1 88 ? 14.269 -4.105 -13.391 1.00 98.06 88 GLU A N 1
ATOM 726 C CA . GLU A 1 88 ? 15.066 -3.257 -12.482 1.00 98.06 88 GLU A CA 1
ATOM 727 C C . GLU A 1 88 ? 14.234 -2.167 -11.783 1.00 98.06 88 GLU A C 1
ATOM 729 O O . GLU A 1 88 ? 14.383 -1.913 -10.587 1.00 98.06 88 GLU A O 1
ATOM 734 N N . THR A 1 89 ? 13.344 -1.496 -12.522 1.00 97.94 89 THR A N 1
ATOM 735 C CA . THR A 1 89 ? 12.533 -0.415 -11.940 1.00 97.94 89 THR A CA 1
ATOM 736 C C . THR A 1 89 ? 11.440 -0.971 -11.033 1.00 97.94 89 THR A C 1
ATOM 738 O O . THR A 1 89 ? 11.127 -0.358 -10.013 1.00 97.94 89 THR A O 1
ATOM 741 N N . SER A 1 90 ? 10.873 -2.124 -11.379 1.00 97.88 90 SER A N 1
ATOM 742 C CA . SER A 1 90 ? 9.804 -2.753 -10.602 1.00 97.88 90 SER A CA 1
ATOM 743 C C . SER A 1 90 ? 10.338 -3.324 -9.295 1.00 97.88 90 SER A C 1
ATOM 745 O O . SER A 1 90 ? 9.774 -3.019 -8.247 1.00 97.88 90 SER A O 1
ATOM 747 N N . GLU A 1 91 ? 11.476 -4.029 -9.325 1.00 97.25 91 GLU A N 1
ATOM 748 C CA . GLU A 1 91 ? 12.180 -4.484 -8.115 1.00 97.25 91 GLU A CA 1
ATOM 749 C C . GLU A 1 91 ? 12.472 -3.306 -7.185 1.00 97.25 91 GLU A C 1
ATOM 751 O O . GLU A 1 91 ? 12.129 -3.334 -6.006 1.00 97.25 91 GLU A O 1
ATOM 756 N N . LYS A 1 92 ? 13.005 -2.209 -7.736 1.00 97.81 92 LYS A N 1
ATOM 757 C CA . LYS A 1 92 ? 13.298 -1.003 -6.961 1.00 97.81 92 LYS A CA 1
ATOM 758 C C . LYS A 1 92 ? 12.056 -0.412 -6.287 1.00 97.81 92 LYS A C 1
ATOM 760 O O . LYS A 1 92 ? 12.136 0.011 -5.136 1.00 97.81 92 LYS A O 1
ATOM 765 N N . ILE A 1 93 ? 10.922 -0.344 -6.989 1.00 97.69 93 ILE A N 1
ATOM 766 C CA . ILE A 1 93 ? 9.663 0.160 -6.420 1.00 97.69 93 ILE A CA 1
ATOM 767 C C . ILE A 1 93 ? 9.212 -0.729 -5.254 1.00 97.69 93 ILE A C 1
ATOM 769 O O . ILE A 1 93 ? 8.866 -0.203 -4.194 1.00 97.69 93 ILE A O 1
ATOM 773 N N . ILE A 1 94 ? 9.239 -2.051 -5.433 1.00 96.31 94 ILE A N 1
ATOM 774 C CA . ILE A 1 94 ? 8.833 -3.024 -4.413 1.00 96.31 94 ILE A CA 1
ATOM 775 C C . ILE A 1 94 ? 9.755 -2.943 -3.191 1.00 96.31 94 ILE A C 1
ATOM 777 O O . ILE A 1 94 ? 9.272 -2.640 -2.096 1.00 96.31 94 ILE A O 1
ATOM 781 N N . ASP A 1 95 ? 11.066 -3.088 -3.376 1.00 96.25 95 ASP A N 1
ATOM 782 C CA . ASP A 1 95 ? 12.050 -3.140 -2.290 1.00 96.2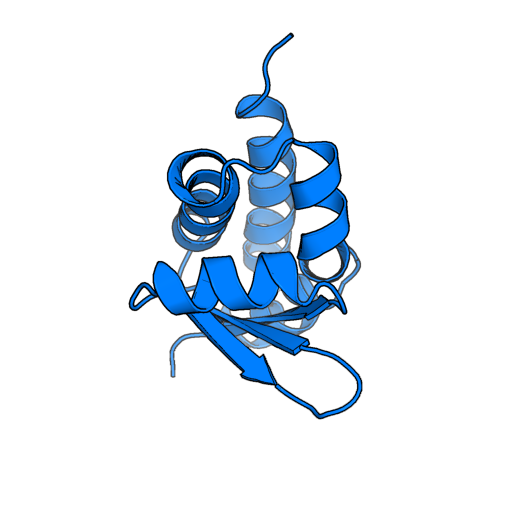5 95 ASP A CA 1
ATOM 783 C C . ASP A 1 95 ? 12.096 -1.851 -1.468 1.00 96.25 95 ASP A C 1
ATOM 78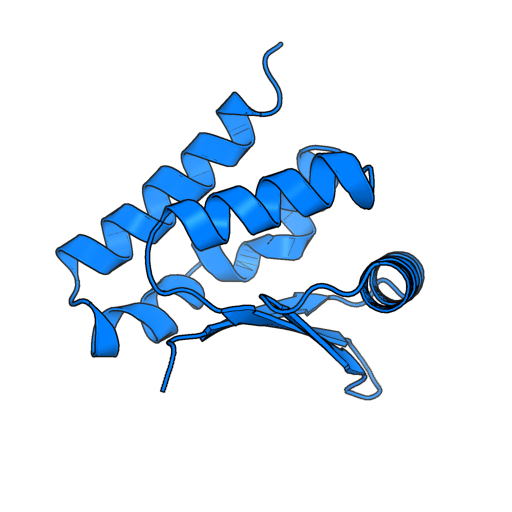5 O O . ASP A 1 95 ? 12.075 -1.873 -0.234 1.00 96.25 95 ASP A O 1
ATOM 789 N N . GLU A 1 96 ? 12.143 -0.696 -2.131 1.00 97.56 96 GLU A N 1
ATOM 790 C CA . GLU A 1 96 ? 12.223 0.574 -1.418 1.00 97.56 96 GLU A CA 1
ATOM 791 C C . GLU A 1 96 ? 10.878 0.965 -0.773 1.00 97.56 96 GLU A C 1
ATOM 793 O O . GLU A 1 96 ? 10.874 1.665 0.244 1.00 97.56 96 GLU A O 1
ATOM 798 N N . SER A 1 97 ? 9.733 0.520 -1.312 1.00 96.31 97 SER A N 1
ATOM 799 C CA . SER A 1 97 ? 8.434 0.706 -0.641 1.00 96.31 97 SER A CA 1
ATOM 800 C C . SER A 1 97 ? 8.321 -0.146 0.626 1.00 96.31 97 SER A C 1
ATOM 802 O O . SER A 1 97 ? 7.808 0.331 1.639 1.00 96.31 97 SER A O 1
ATOM 804 N N . TRP A 1 98 ? 8.865 -1.365 0.605 1.00 95.56 98 TRP A N 1
ATOM 805 C CA . TRP A 1 98 ? 8.960 -2.225 1.780 1.00 95.56 98 TRP A CA 1
ATOM 806 C C . TRP A 1 98 ? 9.883 -1.622 2.840 1.00 95.56 98 TRP A C 1
ATOM 808 O O . TRP A 1 98 ? 9.495 -1.485 4.001 1.00 95.56 98 TRP A O 1
ATOM 818 N N . ALA A 1 99 ? 11.077 -1.169 2.444 1.00 95.88 99 ALA A N 1
ATOM 819 C CA . ALA A 1 99 ? 12.006 -0.495 3.350 1.00 95.88 99 ALA A CA 1
ATOM 820 C C . ALA A 1 99 ? 11.373 0.747 4.005 1.00 95.88 99 ALA A C 1
ATOM 822 O O . ALA A 1 99 ? 11.529 0.970 5.207 1.00 95.88 99 ALA A O 1
ATOM 823 N N . TYR A 1 100 ? 10.581 1.508 3.245 1.00 96.94 100 TYR A N 1
ATOM 824 C CA . TYR A 1 100 ? 9.876 2.679 3.757 1.00 96.94 100 TYR A CA 1
ATOM 825 C C . TYR A 1 100 ? 8.888 2.361 4.892 1.00 96.94 100 TYR A C 1
ATOM 827 O O . TYR A 1 100 ? 8.716 3.186 5.792 1.00 96.94 100 TYR A O 1
ATOM 835 N N . LEU A 1 101 ? 8.265 1.175 4.904 1.00 95.50 101 LEU A N 1
ATOM 836 C CA . LEU A 1 101 ? 7.421 0.758 6.027 1.00 95.50 101 LEU A CA 1
ATOM 837 C C . LEU A 1 101 ? 8.222 0.720 7.338 1.00 95.50 101 LEU A C 1
ATOM 839 O O . LEU A 1 101 ? 7.739 1.214 8.352 1.00 95.50 101 LEU A O 1
ATOM 843 N N . TYR A 1 102 ? 9.450 0.196 7.327 1.00 93.50 102 TYR A N 1
ATOM 844 C CA . TYR A 1 102 ? 10.313 0.191 8.515 1.00 93.50 102 TYR A CA 1
ATOM 845 C C . TYR A 1 102 ? 10.702 1.607 8.939 1.00 93.50 102 TYR A C 1
ATOM 847 O O . TYR A 1 102 ? 10.619 1.943 10.121 1.00 93.50 102 TYR A O 1
ATOM 855 N N . ASP A 1 103 ? 11.063 2.458 7.977 1.00 95.38 103 ASP A N 1
ATOM 856 C CA . ASP A 1 103 ? 11.447 3.849 8.241 1.00 95.38 103 ASP A CA 1
ATOM 857 C C . ASP A 1 103 ? 10.297 4.680 8.831 1.00 95.38 103 ASP A C 1
ATOM 859 O O . ASP A 1 103 ? 10.525 5.635 9.577 1.00 95.38 103 ASP A O 1
ATOM 863 N N . LEU A 1 104 ? 9.046 4.321 8.527 1.00 94.88 104 LEU A N 1
ATOM 864 C CA . LEU A 1 104 ? 7.864 4.962 9.095 1.00 94.88 104 LEU A CA 1
ATOM 865 C C . LEU A 1 104 ? 7.643 4.635 10.574 1.00 94.88 104 LEU A C 1
ATOM 867 O O . LEU A 1 104 ? 6.973 5.417 11.255 1.00 94.88 104 LEU A O 1
ATOM 871 N N . PHE A 1 105 ? 8.179 3.532 11.090 1.00 93.38 105 PHE A N 1
ATOM 872 C CA . PHE A 1 105 ? 8.015 3.117 12.484 1.00 93.38 105 PHE A CA 1
ATOM 873 C C . PHE A 1 105 ? 9.381 2.974 13.175 1.00 93.38 105 PHE A C 1
ATOM 875 O O . PHE A 1 105 ? 9.760 1.871 13.572 1.00 93.38 105 PHE A O 1
ATOM 882 N N . PRO A 1 106 ? 10.136 4.082 13.340 1.00 79.62 106 PRO A N 1
ATOM 883 C CA . PRO A 1 106 ? 11.414 4.042 14.032 1.00 79.62 106 PRO A CA 1
ATOM 884 C C . PRO A 1 106 ? 11.195 3.733 15.519 1.00 79.62 106 PRO A C 1
ATOM 886 O O . PRO A 1 106 ? 10.310 4.313 16.153 1.00 79.62 106 PRO A O 1
ATOM 889 N N . ASN A 1 107 ? 12.003 2.806 16.043 1.00 63.31 107 ASN A N 1
ATOM 890 C CA . ASN A 1 107 ? 12.033 2.431 17.462 1.00 63.31 107 ASN A CA 1
ATOM 891 C C . ASN A 1 107 ? 12.423 3.599 18.375 1.00 63.31 107 ASN A C 1
ATOM 893 O O . ASN A 1 107 ? 13.338 4.366 17.995 1.00 63.31 107 ASN A O 1
#

Radius of gyration: 13.12 Å; chains: 1; bounding box: 34×23×36 Å

pLDDT: mean 95.51, std 4.44, range [63.31, 98.06]

Organism: NCBI:txid408172

Secondary structure (DSSP, 8-state):
---EEEEEE--HHHHHHHHHT--TTEEEEE-SSSEEEEEE-SSHHHHHHHHHHHHHTS---HHHHHHHTHHIIIIIHHHHHHHHH-HHHHHHHHHHHHHHHHHHS--